Protein AF-A0A6L7NNB5-F1 (afdb_monomer_lite)

Structure (mmCIF, N/CA/C/O backbone):
data_AF-A0A6L7NNB5-F1
#
_entry.id   AF-A0A6L7NNB5-F1
#
loop_
_atom_site.group_PDB
_atom_site.id
_atom_site.type_symbol
_atom_site.label_atom_id
_atom_site.label_alt_id
_atom_site.label_comp_id
_atom_site.label_asym_id
_atom_site.label_entity_id
_atom_site.label_seq_id
_atom_site.pdbx_PDB_ins_code
_atom_site.Cartn_x
_atom_site.Cartn_y
_atom_site.Cartn_z
_atom_site.occupancy
_atom_site.B_iso_or_equiv
_atom_site.auth_seq_id
_atom_site.auth_comp_id
_atom_site.auth_asym_id
_atom_site.auth_atom_id
_atom_site.pdbx_PDB_model_num
ATOM 1 N N . MET A 1 1 ? 0.329 3.139 21.388 1.00 64.12 1 MET A N 1
ATOM 2 C CA . MET A 1 1 ? 1.293 2.971 20.288 1.00 64.12 1 MET A CA 1
ATOM 3 C C . MET A 1 1 ? 2.472 2.149 20.770 1.00 64.12 1 MET A C 1
ATOM 5 O O . MET A 1 1 ? 3.196 2.590 21.662 1.00 64.12 1 MET A O 1
ATOM 9 N N . THR A 1 2 ? 2.659 0.953 20.223 1.00 74.88 2 THR A N 1
ATOM 10 C CA . THR A 1 2 ? 3.872 0.170 20.491 1.00 74.88 2 THR A CA 1
ATOM 11 C C . THR A 1 2 ? 5.030 0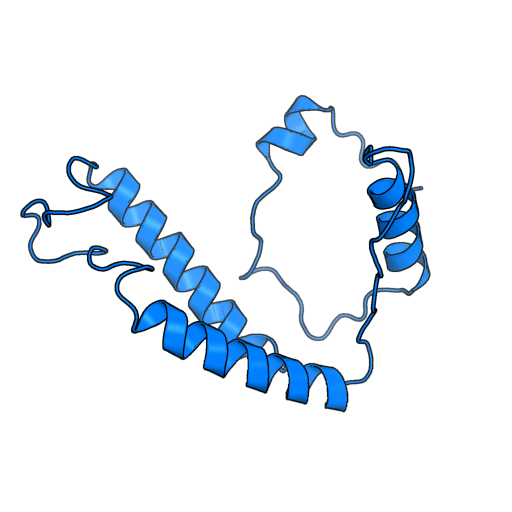.833 19.754 1.00 74.88 2 THR A C 1
ATOM 13 O O . THR A 1 2 ? 5.042 0.873 18.526 1.00 74.88 2 THR A O 1
ATOM 16 N N . ARG A 1 3 ? 6.005 1.388 20.480 1.00 81.25 3 ARG A N 1
ATOM 17 C CA . ARG A 1 3 ? 7.216 1.932 19.853 1.00 81.25 3 ARG A CA 1
ATOM 18 C C . ARG A 1 3 ? 8.097 0.777 19.389 1.00 81.25 3 ARG A C 1
ATOM 20 O O . ARG A 1 3 ? 8.546 -0.017 20.205 1.00 81.25 3 ARG A O 1
ATOM 27 N N . ILE A 1 4 ? 8.359 0.718 18.087 1.00 86.19 4 ILE A N 1
ATOM 28 C CA . ILE A 1 4 ? 9.219 -0.301 17.461 1.00 86.19 4 ILE A CA 1
ATOM 29 C C . ILE A 1 4 ? 10.712 0.076 17.457 1.00 86.19 4 ILE A C 1
ATOM 31 O O . ILE A 1 4 ? 11.517 -0.644 16.884 1.00 86.19 4 ILE A O 1
ATOM 35 N N . GLY A 1 5 ? 11.085 1.190 18.100 1.00 92.19 5 GLY A N 1
ATOM 36 C CA . GLY A 1 5 ? 12.483 1.549 18.369 1.00 92.19 5 GLY A CA 1
ATOM 37 C C . GLY A 1 5 ? 13.317 1.978 17.158 1.00 92.19 5 GLY A C 1
ATOM 38 O O . GLY A 1 5 ? 14.529 2.066 17.292 1.00 92.19 5 GLY A O 1
ATOM 39 N N . LEU A 1 6 ? 12.697 2.249 16.006 1.00 94.31 6 LEU A N 1
ATOM 40 C CA . LEU A 1 6 ? 13.400 2.721 14.810 1.00 94.31 6 LEU A CA 1
ATOM 41 C C . LEU A 1 6 ? 13.695 4.224 14.895 1.00 94.31 6 LEU A C 1
ATOM 43 O O . LEU A 1 6 ? 12.816 5.017 15.249 1.00 94.31 6 LEU A O 1
ATOM 47 N N . SER A 1 7 ? 14.904 4.617 14.508 1.00 95.75 7 SER A N 1
ATOM 48 C CA . SER A 1 7 ? 15.234 6.003 14.171 1.00 95.75 7 SER A CA 1
ATOM 49 C C . SER A 1 7 ? 14.516 6.451 12.890 1.00 95.75 7 SER A C 1
ATOM 51 O O . SER A 1 7 ? 14.033 5.636 12.098 1.00 95.75 7 SER A O 1
ATOM 53 N N . THR A 1 8 ? 14.462 7.765 12.656 1.00 94.62 8 THR A N 1
ATOM 54 C CA . THR A 1 8 ? 13.899 8.331 11.419 1.00 94.62 8 THR A CA 1
ATOM 55 C C . THR A 1 8 ? 14.624 7.806 10.177 1.00 94.62 8 THR A C 1
ATOM 57 O O . THR A 1 8 ? 13.971 7.429 9.204 1.00 94.62 8 THR A O 1
ATOM 60 N N . ASP A 1 9 ? 15.955 7.715 10.225 1.00 97.50 9 ASP A N 1
ATOM 61 C CA . ASP A 1 9 ? 16.758 7.223 9.105 1.00 97.50 9 ASP A CA 1
ATOM 62 C C . ASP A 1 9 ? 16.483 5.745 8.823 1.00 97.50 9 ASP A C 1
ATOM 64 O O . ASP A 1 9 ? 16.304 5.360 7.667 1.00 97.50 9 ASP A O 1
ATOM 68 N N . GLU A 1 10 ? 16.365 4.908 9.855 1.00 96.12 10 GLU A N 1
ATOM 69 C CA . GLU A 1 10 ? 15.994 3.497 9.692 1.00 96.12 10 GLU A CA 1
ATOM 70 C C . GLU A 1 10 ? 14.583 3.349 9.120 1.00 96.12 10 GLU A C 1
ATOM 72 O O . GLU A 1 10 ? 14.376 2.579 8.180 1.00 96.12 10 GLU A O 1
ATOM 77 N N . LEU A 1 11 ? 13.612 4.115 9.624 1.00 93.31 11 LEU A N 1
ATOM 78 C CA . LEU A 1 11 ? 12.237 4.083 9.129 1.00 93.31 11 LEU A CA 1
ATOM 79 C C . LEU A 1 11 ? 12.172 4.444 7.635 1.00 93.31 11 LEU A C 1
ATOM 81 O O . LEU A 1 11 ? 11.605 3.697 6.830 1.00 93.31 11 LEU A O 1
ATOM 85 N N . LEU A 1 12 ? 12.773 5.568 7.242 1.00 94.19 12 LEU A N 1
ATOM 86 C CA . LEU A 1 12 ? 12.717 6.064 5.865 1.00 94.19 12 LEU A CA 1
ATOM 87 C C . LEU A 1 12 ? 13.563 5.214 4.908 1.00 94.19 12 LEU A C 1
ATOM 89 O O . LEU A 1 12 ? 13.138 4.933 3.785 1.00 94.19 12 LEU A O 1
ATOM 93 N N . SER A 1 13 ? 14.730 4.740 5.347 1.00 95.06 13 SER A N 1
ATOM 94 C CA . SER A 1 13 ? 15.618 3.926 4.510 1.00 95.06 13 SER A CA 1
ATOM 95 C C . SER A 1 13 ? 15.126 2.494 4.314 1.00 95.06 13 SER A C 1
ATOM 97 O O . SER A 1 13 ? 15.540 1.862 3.338 1.00 95.06 13 SER A O 1
ATOM 99 N N . THR A 1 14 ? 14.207 1.986 5.145 1.00 93.38 14 THR A N 1
ATOM 100 C CA . THR A 1 14 ? 13.665 0.615 5.044 1.00 93.38 14 THR A CA 1
ATOM 101 C C . THR A 1 14 ? 12.230 0.534 4.523 1.00 93.38 14 THR A C 1
ATOM 103 O O . THR A 1 14 ? 11.818 -0.529 4.051 1.00 93.38 14 THR A O 1
ATOM 106 N N . THR A 1 15 ? 11.479 1.639 4.508 1.00 92.88 15 THR A N 1
ATOM 107 C CA . THR A 1 15 ? 10.123 1.669 3.939 1.00 92.88 15 THR A CA 1
ATOM 108 C C . THR A 1 15 ? 10.171 1.359 2.435 1.00 92.88 15 THR A C 1
ATOM 110 O O . THR A 1 15 ? 10.842 2.032 1.648 1.00 92.88 15 THR A O 1
ATOM 113 N N . ARG A 1 16 ? 9.499 0.281 2.012 1.00 91.12 16 ARG A N 1
ATOM 114 C CA . ARG A 1 16 ? 9.438 -0.201 0.619 1.00 91.12 16 ARG A CA 1
ATOM 115 C C . ARG A 1 16 ? 8.013 -0.614 0.269 1.00 91.12 16 ARG A C 1
ATOM 117 O O . ARG A 1 16 ? 7.222 -0.944 1.145 1.00 91.12 16 ARG A O 1
ATOM 124 N N . ALA A 1 17 ? 7.707 -0.693 -1.025 1.00 93.38 17 ALA A N 1
ATOM 125 C CA . ALA A 1 17 ? 6.489 -1.351 -1.488 1.00 93.38 17 ALA A CA 1
ATOM 126 C C . ALA A 1 17 ? 6.581 -2.870 -1.236 1.00 93.38 17 ALA A C 1
ATOM 128 O O . ALA A 1 17 ? 7.217 -3.602 -1.999 1.00 93.38 17 ALA A O 1
ATOM 129 N N . VAL A 1 18 ? 5.958 -3.349 -0.158 1.00 94.44 18 VAL A N 1
ATOM 130 C CA . VAL A 1 18 ? 5.925 -4.772 0.204 1.00 94.44 18 VAL A CA 1
ATOM 131 C C . VAL A 1 18 ? 4.695 -5.427 -0.415 1.00 94.44 18 VAL A C 1
ATOM 133 O O . VAL A 1 18 ? 3.569 -5.107 -0.061 1.00 94.44 18 VAL A O 1
ATOM 136 N N . ARG A 1 19 ? 4.918 -6.352 -1.354 1.00 96.25 19 ARG A N 1
ATOM 137 C CA . ARG A 1 19 ? 3.838 -7.054 -2.073 1.00 96.25 19 ARG A CA 1
ATOM 138 C C . ARG A 1 19 ? 3.853 -8.564 -1.858 1.00 96.25 19 ARG A C 1
ATOM 140 O O . ARG A 1 19 ? 2.812 -9.164 -1.656 1.00 96.25 19 ARG A O 1
ATOM 147 N N . ARG A 1 20 ? 5.047 -9.170 -1.860 1.00 95.00 20 ARG A N 1
ATOM 148 C CA . ARG A 1 20 ? 5.239 -10.628 -1.725 1.00 95.00 20 ARG A CA 1
ATOM 149 C C . ARG A 1 20 ? 5.180 -11.158 -0.292 1.00 95.00 20 ARG A C 1
ATOM 151 O O . ARG A 1 20 ? 5.037 -12.355 -0.115 1.00 95.00 20 ARG A O 1
ATOM 158 N N . ARG A 1 21 ? 5.341 -10.290 0.711 1.00 94.12 21 ARG A N 1
ATOM 159 C CA . ARG A 1 21 ? 5.263 -10.660 2.138 1.00 94.12 21 ARG A CA 1
ATOM 160 C C . ARG A 1 21 ? 3.926 -10.281 2.777 1.00 94.12 21 ARG A C 1
ATOM 162 O O . ARG A 1 21 ? 3.826 -10.284 3.997 1.00 94.12 21 ARG A O 1
ATOM 169 N N . LEU A 1 22 ? 2.941 -9.886 1.970 1.00 94.38 22 LEU A N 1
ATOM 170 C CA . LEU A 1 22 ? 1.595 -9.662 2.475 1.00 94.38 22 LEU A CA 1
ATOM 171 C C . LEU A 1 22 ? 0.978 -11.016 2.817 1.00 94.38 22 LEU A C 1
ATOM 173 O O . LEU A 1 22 ? 0.995 -11.934 1.999 1.00 94.38 22 LEU A O 1
ATOM 177 N N . ASP A 1 23 ? 0.462 -11.111 4.032 1.00 94.31 23 ASP A N 1
ATOM 178 C CA . ASP A 1 23 ? -0.389 -12.207 4.466 1.00 94.31 23 ASP A CA 1
ATOM 179 C C . ASP A 1 23 ? -1.839 -11.785 4.212 1.00 94.31 23 ASP A C 1
ATOM 181 O O . ASP A 1 23 ? -2.353 -10.902 4.897 1.00 94.31 23 ASP A O 1
ATOM 185 N N . PHE A 1 24 ? -2.450 -12.347 3.168 1.00 91.81 24 PHE A N 1
ATOM 186 C CA . PHE A 1 24 ? -3.798 -11.978 2.726 1.00 91.81 24 PHE A CA 1
ATOM 187 C C . PHE A 1 24 ? -4.900 -12.540 3.633 1.00 91.81 24 PHE A C 1
AT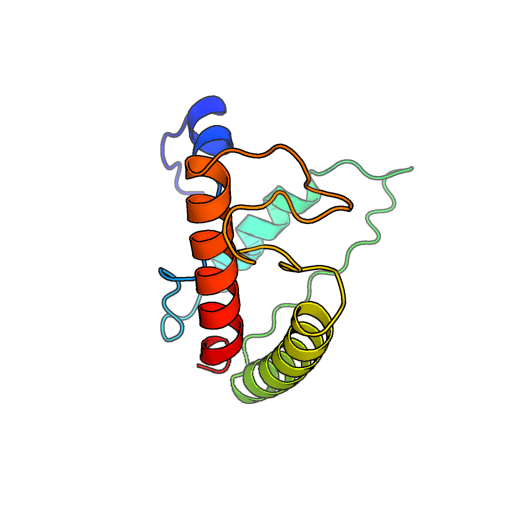OM 189 O O . PHE A 1 24 ? -5.998 -11.994 3.668 1.00 91.81 24 PHE A O 1
ATOM 196 N N . GLU A 1 25 ? -4.593 -13.582 4.407 1.00 89.94 25 GLU A N 1
ATOM 197 C CA . GLU A 1 25 ? -5.560 -14.255 5.281 1.00 89.94 25 GLU A CA 1
ATOM 198 C C . GLU A 1 25 ? -5.588 -13.630 6.682 1.00 89.94 25 GLU A C 1
ATOM 200 O O . GLU A 1 25 ? -6.535 -13.819 7.448 1.00 89.94 25 GLU A O 1
ATOM 205 N N . ARG A 1 26 ? -4.543 -12.877 7.049 1.00 92.19 26 ARG A N 1
ATOM 206 C CA . ARG A 1 26 ? -4.445 -12.237 8.359 1.00 92.19 26 ARG A CA 1
ATOM 207 C C . ARG A 1 26 ? -5.280 -10.951 8.407 1.00 92.19 26 ARG A C 1
ATOM 209 O O . ARG A 1 26 ? -4.895 -9.954 7.791 1.00 92.19 26 ARG A O 1
ATOM 216 N N . PRO A 1 27 ? -6.352 -10.891 9.221 1.00 90.75 27 PRO A N 1
ATOM 217 C CA . PRO A 1 27 ? -7.110 -9.661 9.387 1.00 90.75 27 PRO A CA 1
ATOM 218 C C . PRO A 1 27 ? -6.265 -8.590 10.087 1.00 90.75 27 PRO A C 1
ATOM 220 O O . PRO A 1 27 ? -5.544 -8.862 11.053 1.00 90.75 27 PRO A O 1
ATOM 223 N N . VAL A 1 28 ? -6.392 -7.345 9.627 1.00 93.06 28 VAL A N 1
ATOM 224 C CA . VAL A 1 28 ? -5.804 -6.178 10.293 1.00 93.06 28 VAL A CA 1
ATOM 225 C C . VAL A 1 28 ? -6.820 -5.627 11.299 1.00 93.06 28 VAL A C 1
ATOM 227 O O . VAL A 1 28 ? -7.923 -5.255 10.894 1.00 93.06 28 VAL A O 1
ATOM 230 N N . PRO A 1 29 ? -6.492 -5.549 12.604 1.00 94.44 29 PRO A N 1
ATOM 231 C CA . PRO A 1 29 ? -7.408 -5.000 13.596 1.00 94.44 29 PRO A CA 1
ATOM 232 C C . PRO A 1 29 ? -7.771 -3.543 13.298 1.00 94.44 29 PRO A C 1
ATOM 234 O O . PRO A 1 29 ? -6.913 -2.732 12.947 1.00 94.44 29 PRO A O 1
ATOM 237 N N . HIS A 1 30 ? -9.032 -3.178 13.524 1.00 94.25 30 HIS A N 1
ATOM 238 C CA . HIS A 1 30 ? -9.512 -1.816 13.273 1.00 94.25 30 HIS A CA 1
ATOM 239 C C . HIS A 1 30 ? -8.770 -0.749 14.105 1.00 94.25 30 HIS A C 1
ATOM 241 O O . HIS A 1 30 ? -8.617 0.388 13.666 1.00 94.25 30 HIS A O 1
ATOM 247 N N . SER A 1 31 ? -8.280 -1.100 15.298 1.00 94.88 31 SER A N 1
ATOM 248 C CA . SER A 1 31 ? -7.455 -0.208 16.124 1.00 94.88 31 SER A CA 1
ATOM 249 C C . SER A 1 31 ? -6.140 0.175 15.441 1.00 94.88 31 SER A C 1
ATOM 251 O O . SER A 1 31 ? -5.757 1.339 15.488 1.00 94.88 31 SER A O 1
ATOM 253 N N . VAL A 1 32 ? -5.497 -0.771 14.749 1.00 94.75 32 VAL A N 1
ATOM 254 C CA . VAL A 1 32 ? -4.263 -0.524 13.987 1.00 94.75 32 VAL A CA 1
ATOM 255 C C . VAL A 1 32 ? -4.544 0.407 12.810 1.00 94.75 32 VAL A C 1
ATOM 257 O O . VAL A 1 32 ? -3.808 1.362 12.590 1.00 94.75 32 VAL A O 1
ATOM 260 N N . LEU A 1 33 ? -5.643 0.179 12.082 1.00 94.62 33 LEU A N 1
ATOM 261 C CA . LEU A 1 33 ? -6.054 1.053 10.977 1.00 94.62 33 LEU A CA 1
ATOM 262 C C . LEU A 1 33 ? -6.297 2.495 11.445 1.00 94.62 33 LEU A C 1
ATOM 264 O O . LEU A 1 33 ? -5.890 3.443 10.772 1.00 94.62 33 LEU A O 1
ATOM 268 N N . ARG A 1 34 ? -6.929 2.661 12.614 1.00 95.12 34 ARG A N 1
ATOM 269 C CA . ARG A 1 34 ? -7.152 3.974 13.226 1.00 95.12 34 ARG A CA 1
ATOM 270 C C . ARG A 1 34 ? -5.837 4.654 13.608 1.00 95.12 34 ARG A C 1
ATOM 272 O O . ARG A 1 34 ? -5.652 5.804 13.232 1.00 95.12 34 ARG A O 1
ATOM 279 N N . GLU A 1 35 ? -4.925 3.942 14.267 1.00 94.94 35 GLU A N 1
ATOM 280 C CA . GLU A 1 35 ? -3.595 4.463 14.626 1.00 94.94 35 GLU A CA 1
ATOM 281 C C . GLU A 1 35 ? -2.824 4.936 13.380 1.00 94.94 35 GLU A C 1
ATOM 283 O O . GLU A 1 35 ? -2.228 6.013 13.379 1.00 94.94 35 GLU A O 1
ATOM 288 N N . CYS A 1 36 ? -2.894 4.188 12.272 1.00 94.94 36 CYS A N 1
ATOM 289 C CA . CYS A 1 36 ? -2.294 4.614 11.007 1.00 94.94 36 CYS A CA 1
ATOM 290 C C . CYS A 1 36 ? -2.902 5.918 10.469 1.00 94.94 36 CYS A C 1
ATOM 292 O O . CYS A 1 36 ? -2.165 6.766 9.968 1.00 94.94 36 CYS A O 1
ATOM 294 N N . VAL A 1 37 ? -4.223 6.097 10.562 1.00 96.31 37 VAL A N 1
ATOM 295 C CA . VAL A 1 37 ? -4.880 7.334 10.108 1.00 96.31 37 VAL A CA 1
ATOM 296 C C . VAL A 1 37 ? -4.561 8.508 11.025 1.00 96.31 37 VAL A C 1
ATOM 298 O O . VAL A 1 37 ? -4.277 9.585 10.513 1.00 96.31 37 VAL A O 1
ATOM 301 N N . GLU A 1 38 ? -4.524 8.311 12.343 1.00 95.81 38 GLU A N 1
ATOM 302 C CA . GLU A 1 38 ? -4.129 9.346 13.313 1.00 95.81 38 GLU A CA 1
ATOM 303 C C . GLU A 1 38 ? -2.732 9.916 13.012 1.00 95.81 38 GLU A C 1
ATOM 305 O O . GLU A 1 38 ? -2.508 11.123 13.141 1.00 95.81 38 GLU A O 1
ATOM 310 N N . LEU A 1 39 ? -1.813 9.066 12.541 1.00 94.31 39 LEU A N 1
ATOM 311 C CA . LEU A 1 39 ? -0.504 9.483 12.037 1.00 94.31 39 LEU A CA 1
ATOM 312 C C . LEU A 1 39 ? -0.583 10.146 10.656 1.00 94.31 39 LEU A C 1
ATOM 314 O O . LEU A 1 39 ? 0.059 11.170 10.432 1.00 94.31 39 LEU A O 1
ATOM 318 N N . ALA A 1 40 ? -1.356 9.586 9.724 1.00 95.62 40 ALA A N 1
ATOM 319 C CA . ALA A 1 40 ? -1.447 10.095 8.355 1.00 95.62 40 ALA A CA 1
ATOM 320 C C . ALA A 1 40 ? -2.027 11.518 8.287 1.00 95.62 40 ALA A C 1
ATOM 322 O O . ALA A 1 40 ? -1.557 12.329 7.490 1.00 95.62 40 ALA A O 1
ATOM 323 N N . VAL A 1 41 ? -3.001 11.849 9.144 1.00 96.00 41 VAL A N 1
ATOM 324 C CA . VAL A 1 41 ? -3.624 13.186 9.181 1.00 96.00 41 VAL A CA 1
ATOM 325 C C . VAL A 1 41 ? -2.707 14.280 9.732 1.00 96.00 41 VAL A C 1
ATOM 327 O O . VAL A 1 41 ? -3.058 15.452 9.653 1.00 96.00 41 VAL A O 1
ATOM 330 N N . GLN A 1 42 ? -1.518 13.930 10.238 1.00 96.06 42 GLN A N 1
ATOM 331 C CA . GLN A 1 42 ? -0.484 14.917 10.574 1.00 96.06 42 GLN A CA 1
ATOM 332 C C . GLN A 1 42 ? 0.155 15.542 9.323 1.00 96.06 42 GLN A C 1
ATOM 334 O O . GLN A 1 42 ? 0.882 16.530 9.432 1.00 96.06 42 GLN A O 1
ATOM 339 N N . ALA A 1 43 ? -0.083 14.979 8.132 1.00 96.50 43 ALA A N 1
ATOM 340 C CA . ALA A 1 43 ? 0.397 15.560 6.887 1.00 96.50 43 ALA A CA 1
ATOM 341 C C . ALA A 1 43 ? -0.218 16.961 6.660 1.00 96.50 43 ALA A C 1
ATOM 343 O O . ALA A 1 43 ? -1.429 17.140 6.815 1.00 96.50 43 ALA A O 1
ATOM 344 N N . PRO A 1 44 ? 0.584 17.968 6.266 1.00 97.06 44 PRO A N 1
ATOM 345 C CA . PRO A 1 44 ? 0.074 19.316 6.046 1.00 97.06 44 PRO A CA 1
ATOM 346 C C . PRO A 1 44 ? -0.866 19.365 4.834 1.00 97.06 44 PRO A C 1
ATOM 348 O O . PRO A 1 44 ? -0.652 18.677 3.834 1.00 97.06 44 PRO A O 1
ATOM 351 N N . THR A 1 45 ? -1.878 20.234 4.890 1.00 97.06 45 THR A N 1
ATOM 352 C CA . THR A 1 45 ? -2.762 20.533 3.749 1.00 97.06 45 THR A CA 1
ATOM 353 C C . THR A 1 45 ? -2.887 22.025 3.519 1.00 97.06 45 THR A C 1
ATOM 355 O O . THR A 1 45 ? -2.805 22.822 4.456 1.00 97.06 45 THR A O 1
ATOM 358 N N . ALA A 1 46 ? -3.116 22.405 2.260 1.00 96.56 46 ALA A N 1
ATOM 359 C CA . ALA A 1 46 ? -3.435 23.780 1.906 1.00 96.56 46 ALA A CA 1
ATOM 360 C C . ALA A 1 46 ? -4.637 24.257 2.733 1.00 96.56 46 ALA A C 1
ATOM 362 O O . ALA A 1 46 ? -5.667 23.580 2.789 1.00 96.56 46 ALA A O 1
ATOM 363 N N . SER A 1 47 ? -4.470 25.391 3.415 1.00 97.00 47 SER A N 1
ATOM 364 C CA . SER A 1 47 ? -5.490 26.001 4.280 1.00 97.00 47 SER A CA 1
ATOM 365 C C . SER A 1 47 ? -6.089 25.057 5.332 1.00 97.00 47 SER A C 1
ATOM 367 O O . SER A 1 47 ? -7.216 25.269 5.771 1.00 97.00 47 SER A O 1
ATOM 369 N N . ASN A 1 48 ? -5.361 24.005 5.725 1.00 95.00 48 ASN A N 1
ATOM 370 C CA . ASN A 1 48 ? -5.845 22.963 6.630 1.00 95.00 48 ASN A CA 1
ATOM 371 C C . ASN A 1 48 ? -7.173 22.298 6.189 1.00 95.00 48 ASN A C 1
ATOM 373 O O . ASN A 1 48 ? -7.961 21.864 7.027 1.00 95.00 48 ASN A O 1
ATOM 377 N N . MET A 1 49 ? -7.454 22.229 4.881 1.00 96.88 49 MET A N 1
ATOM 378 C CA . MET A 1 49 ? -8.746 21.736 4.381 1.00 96.88 49 MET A CA 1
ATOM 379 C C . MET A 1 49 ? -8.980 20.239 4.609 1.00 96.88 49 MET A C 1
ATOM 381 O O . MET A 1 49 ? -10.130 19.813 4.580 1.00 96.88 49 MET A O 1
ATOM 385 N N . GLN A 1 50 ? -7.919 19.441 4.788 1.00 95.94 50 GLN A N 1
ATOM 386 C CA . GLN A 1 50 ? -8.012 18.009 5.110 1.00 95.94 50 GLN A CA 1
ATOM 387 C C . GLN A 1 50 ? -8.996 17.226 4.208 1.00 95.94 50 GLN A C 1
ATOM 389 O O . GLN A 1 50 ? -9.787 16.417 4.681 1.00 95.94 50 GLN A O 1
ATOM 394 N N . THR A 1 51 ? -8.950 17.452 2.889 1.00 95.81 51 THR A N 1
ATOM 395 C CA . THR A 1 51 ? -9.936 16.932 1.913 1.00 95.81 51 THR A CA 1
ATOM 396 C C . THR A 1 51 ? -9.855 15.422 1.643 1.00 95.81 51 THR A C 1
ATOM 398 O O . THR A 1 51 ? -10.586 14.882 0.806 1.00 95.81 51 THR A O 1
ATOM 401 N N . TRP A 1 52 ? -8.968 14.717 2.335 1.00 95.38 52 TRP A N 1
ATOM 402 C CA . TRP A 1 52 ? -8.822 13.272 2.253 1.00 95.38 52 TRP A CA 1
ATOM 403 C C . TRP A 1 52 ? -9.980 12.537 2.922 1.00 95.38 52 TRP A C 1
ATOM 405 O O . TRP A 1 52 ? -10.465 12.910 3.985 1.00 95.38 52 TRP A O 1
ATOM 415 N N . HIS A 1 53 ? -10.363 11.424 2.305 1.00 96.00 53 HIS A N 1
ATOM 416 C CA . HIS A 1 53 ? -11.296 10.461 2.866 1.00 96.00 53 HIS A CA 1
ATOM 417 C C . HIS A 1 53 ? -10.595 9.107 2.936 1.00 96.00 53 HIS A C 1
ATOM 419 O O . HIS A 1 53 ? -10.022 8.649 1.946 1.00 96.00 53 HIS A O 1
ATOM 425 N N . PHE A 1 54 ? -10.649 8.461 4.098 1.00 96.19 54 PHE A N 1
ATOM 426 C CA . PHE A 1 54 ? -10.129 7.110 4.287 1.00 96.19 54 PHE A CA 1
ATOM 427 C C . PHE A 1 54 ? -11.293 6.124 4.270 1.00 96.19 54 PHE A C 1
ATOM 429 O O . PHE A 1 54 ? -12.198 6.211 5.097 1.00 96.19 54 PHE A O 1
ATOM 436 N N . VAL A 1 55 ? -11.269 5.181 3.327 1.00 95.88 55 VAL A N 1
ATOM 437 C CA . VAL A 1 55 ? -12.274 4.118 3.221 1.00 95.88 55 VAL A CA 1
ATOM 438 C C . VAL A 1 55 ? -11.597 2.781 3.482 1.00 95.88 55 VAL A C 1
ATOM 440 O O . VAL A 1 55 ? -10.788 2.316 2.681 1.00 95.88 55 VAL A O 1
ATOM 443 N N . PHE A 1 56 ? -11.931 2.155 4.608 1.00 95.19 56 PHE A N 1
ATOM 444 C CA . PHE A 1 56 ? -11.444 0.823 4.945 1.00 95.19 56 PHE A CA 1
ATOM 445 C C . PHE A 1 56 ? -12.374 -0.240 4.364 1.00 95.19 56 PHE A C 1
ATOM 447 O O . PHE A 1 56 ? -13.546 -0.320 4.728 1.00 95.19 56 PHE A O 1
ATOM 454 N N . VAL A 1 57 ? -11.847 -1.066 3.462 1.00 94.19 57 VAL A N 1
ATOM 455 C CA . VAL A 1 57 ? -12.588 -2.168 2.841 1.00 94.19 57 VAL A CA 1
ATOM 456 C C . VAL A 1 57 ? -12.164 -3.472 3.511 1.00 94.19 57 VAL A C 1
ATOM 458 O O . VAL A 1 57 ? -11.083 -3.981 3.236 1.00 94.19 57 VAL A O 1
ATOM 461 N N . THR A 1 58 ? -12.999 -3.987 4.414 1.00 91.94 58 THR A N 1
ATOM 462 C CA . THR A 1 58 ? -12.710 -5.204 5.200 1.00 91.94 58 THR A CA 1
ATOM 463 C C . THR A 1 58 ? -13.620 -6.385 4.855 1.00 91.94 58 THR A C 1
ATOM 465 O O . THR A 1 58 ? -13.281 -7.527 5.146 1.00 91.94 58 THR A O 1
ATOM 468 N N . GLU A 1 59 ? -14.768 -6.138 4.218 1.00 93.69 59 GLU A N 1
ATOM 469 C CA . GLU A 1 59 ? -15.682 -7.195 3.774 1.00 93.69 59 GLU A CA 1
ATOM 470 C C . GLU A 1 59 ? -15.114 -7.943 2.564 1.00 93.69 59 GLU A C 1
ATOM 472 O O . GLU A 1 59 ? -14.826 -7.334 1.529 1.00 93.69 59 GLU A O 1
ATOM 477 N N . ARG A 1 60 ? -15.035 -9.276 2.659 1.00 92.81 60 ARG A N 1
ATOM 478 C CA . ARG A 1 60 ? -14.409 -10.137 1.644 1.00 92.81 60 ARG A CA 1
ATOM 479 C C . ARG A 1 60 ? -14.934 -9.897 0.228 1.00 92.81 60 ARG A C 1
ATOM 481 O O . ARG A 1 60 ? -14.140 -9.675 -0.683 1.00 92.81 60 ARG A O 1
ATOM 488 N N . ALA A 1 61 ? -16.257 -9.846 0.064 1.00 96.25 61 ALA A N 1
ATOM 489 C CA . ALA A 1 61 ? -16.899 -9.623 -1.233 1.00 96.25 61 ALA A CA 1
ATOM 490 C C . ALA A 1 61 ? -16.540 -8.255 -1.849 1.00 96.25 61 ALA A C 1
ATOM 492 O O . ALA A 1 61 ? -16.348 -8.138 -3.060 1.00 96.25 61 ALA A O 1
ATOM 493 N N . LYS A 1 62 ? -16.394 -7.206 -1.024 1.00 96.81 62 LYS A N 1
ATOM 494 C CA . LYS A 1 62 ? -15.962 -5.882 -1.499 1.00 96.81 62 LYS A CA 1
ATOM 495 C C . LYS A 1 62 ? -14.487 -5.891 -1.887 1.00 96.81 62 LYS A C 1
ATOM 497 O O . LYS A 1 62 ? -14.139 -5.302 -2.909 1.00 96.81 62 LYS A O 1
ATOM 502 N N . ILE A 1 63 ? -13.631 -6.570 -1.120 1.00 95.31 63 ILE A N 1
ATOM 503 C CA . ILE A 1 63 ? -12.211 -6.702 -1.471 1.00 95.31 63 ILE A CA 1
ATOM 504 C C . ILE A 1 63 ? -12.062 -7.461 -2.794 1.00 95.31 63 ILE A C 1
ATOM 506 O O . ILE A 1 63 ? -11.306 -7.019 -3.652 1.00 95.31 63 ILE A O 1
ATOM 510 N N . GLU A 1 64 ? -12.816 -8.539 -3.016 1.00 96.44 64 GLU A N 1
ATOM 511 C CA . GLU A 1 64 ? -12.822 -9.272 -4.291 1.00 96.44 64 GLU A CA 1
ATOM 512 C C . GLU A 1 64 ? -13.237 -8.382 -5.472 1.00 96.44 64 GLU A C 1
ATOM 514 O O . GLU A 1 64 ? -12.561 -8.361 -6.506 1.00 96.44 64 GLU A O 1
ATOM 519 N N . ALA A 1 65 ? -14.301 -7.589 -5.311 1.00 97.94 65 ALA A N 1
ATOM 520 C CA . ALA A 1 65 ? -14.746 -6.647 -6.336 1.00 97.94 65 ALA A CA 1
ATOM 521 C C . ALA A 1 65 ? -13.674 -5.584 -6.645 1.00 97.94 65 ALA A C 1
ATOM 523 O O . ALA A 1 65 ? -13.363 -5.325 -7.814 1.00 97.94 65 ALA A O 1
ATOM 524 N N . VAL A 1 66 ? -13.060 -5.006 -5.606 1.00 97.69 66 VAL A N 1
ATOM 525 C CA . VAL A 1 66 ? -11.964 -4.033 -5.738 1.00 97.69 66 VAL A CA 1
ATOM 526 C C . VAL A 1 66 ? -10.730 -4.673 -6.373 1.00 97.69 66 VAL A C 1
ATOM 528 O O . VAL A 1 66 ? -10.141 -4.076 -7.271 1.00 97.69 66 VAL A O 1
ATOM 531 N N . ALA A 1 67 ? -10.365 -5.896 -5.993 1.00 97.19 67 ALA A N 1
ATOM 532 C CA . ALA A 1 67 ? -9.262 -6.638 -6.596 1.00 97.19 67 ALA A CA 1
ATOM 533 C C . ALA A 1 67 ? -9.516 -6.907 -8.088 1.00 97.19 67 ALA A C 1
ATOM 535 O O . ALA A 1 67 ? -8.601 -6.799 -8.905 1.00 97.19 67 ALA A O 1
ATOM 536 N N . GLY A 1 68 ? -10.766 -7.181 -8.471 1.00 97.88 68 GLY A N 1
ATOM 537 C CA . GLY A 1 68 ? -11.177 -7.292 -9.869 1.00 97.88 68 GLY A CA 1
ATOM 538 C C . GLY A 1 68 ? -10.999 -5.988 -10.654 1.00 97.88 68 GLY A C 1
ATOM 539 O O . GLY A 1 68 ? -10.516 -6.022 -11.787 1.00 97.88 68 GLY A O 1
ATOM 540 N N . LEU A 1 69 ? -11.358 -4.837 -10.071 1.00 97.62 69 LEU A N 1
ATOM 541 C CA . LEU A 1 69 ? -11.117 -3.512 -10.667 1.00 97.62 69 LEU A CA 1
ATOM 542 C C . LEU A 1 69 ? -9.618 -3.221 -10.782 1.00 97.62 69 LEU A C 1
ATOM 544 O O . LEU A 1 69 ? -9.141 -2.832 -11.850 1.00 97.62 69 LEU A O 1
ATOM 548 N N . TYR A 1 70 ? -8.880 -3.465 -9.700 1.00 96.75 70 TYR A N 1
ATOM 549 C CA . TYR A 1 70 ? -7.436 -3.282 -9.626 1.00 96.75 70 TYR A CA 1
ATOM 550 C C . TYR A 1 70 ? -6.722 -4.095 -10.703 1.00 96.75 70 TYR A C 1
ATOM 552 O O . TYR A 1 70 ? -5.905 -3.546 -11.437 1.00 96.75 70 TYR A O 1
ATOM 560 N N . ARG A 1 71 ? -7.067 -5.379 -10.856 1.00 95.94 71 ARG A N 1
ATOM 561 C CA . ARG A 1 71 ? -6.475 -6.256 -11.871 1.00 95.94 71 ARG A CA 1
ATOM 562 C C . ARG A 1 71 ? -6.701 -5.725 -13.284 1.00 95.94 71 ARG A C 1
ATOM 564 O O . ARG A 1 71 ? -5.744 -5.667 -14.044 1.00 95.94 71 ARG A O 1
ATOM 571 N N . ARG A 1 72 ? -7.912 -5.263 -13.622 1.00 95.50 72 ARG A N 1
ATOM 572 C CA . ARG A 1 72 ? -8.182 -4.667 -14.946 1.00 95.50 72 ARG A CA 1
ATOM 573 C C . ARG A 1 72 ? -7.375 -3.391 -15.186 1.00 95.50 72 ARG A C 1
ATOM 575 O O . ARG A 1 72 ? -6.812 -3.219 -16.264 1.00 95.50 72 ARG A O 1
ATOM 582 N N . GLY A 1 73 ? -7.290 -2.514 -14.184 1.00 93.81 73 GLY A N 1
ATOM 583 C CA . GLY A 1 73 ? -6.467 -1.304 -14.262 1.00 93.81 73 GLY A CA 1
ATOM 584 C C . GLY A 1 73 ? -4.980 -1.627 -14.414 1.00 93.81 73 GLY A C 1
ATOM 585 O O . GLY A 1 73 ? -4.296 -1.033 -15.244 1.00 93.81 73 GLY A O 1
ATOM 586 N N . PHE A 1 74 ? -4.492 -2.617 -13.666 1.00 92.06 74 PHE A N 1
ATOM 587 C CA . PHE A 1 74 ? -3.118 -3.095 -13.759 1.00 92.06 74 PHE A CA 1
ATOM 588 C C . PHE A 1 74 ? -2.822 -3.727 -15.121 1.00 92.06 74 PHE A C 1
ATOM 590 O O . PHE A 1 74 ? -1.789 -3.423 -15.703 1.00 92.06 74 PHE A O 1
ATOM 597 N N . GLU A 1 75 ? -3.728 -4.541 -15.667 1.00 89.88 75 GLU A N 1
ATOM 598 C CA . GLU A 1 75 ? -3.614 -5.121 -17.011 1.00 89.88 75 GLU A CA 1
ATOM 599 C C . GLU A 1 75 ? -3.526 -4.044 -18.100 1.00 89.88 75 GLU A C 1
ATOM 601 O O . GLU A 1 75 ? -2.697 -4.144 -19.002 1.00 89.88 75 GLU A O 1
ATOM 606 N N . ALA A 1 76 ? -4.334 -2.986 -18.008 1.00 88.38 76 ALA A N 1
ATOM 607 C CA . ALA A 1 76 ? -4.230 -1.848 -18.917 1.00 88.38 76 ALA A CA 1
ATOM 608 C C . ALA A 1 76 ? -2.896 -1.101 -18.738 1.00 88.38 76 ALA A C 1
ATOM 610 O O . ALA A 1 76 ? -2.251 -0.741 -19.720 1.00 88.38 76 ALA A O 1
ATOM 611 N N . TYR A 1 77 ? -2.452 -0.917 -17.494 1.00 83.56 77 TYR A N 1
ATOM 612 C CA . TYR A 1 77 ? -1.203 -0.229 -17.172 1.00 83.56 77 TYR A CA 1
ATOM 613 C C . TYR A 1 77 ? 0.047 -0.998 -17.638 1.00 83.56 77 TYR A C 1
ATOM 615 O O . TYR A 1 77 ? 0.977 -0.373 -18.143 1.00 83.56 77 TYR A O 1
ATOM 623 N N . VAL A 1 78 ? 0.064 -2.337 -17.532 1.00 78.75 78 VAL A N 1
ATOM 624 C CA . VAL A 1 78 ? 1.173 -3.185 -18.029 1.00 78.75 78 VAL A CA 1
ATOM 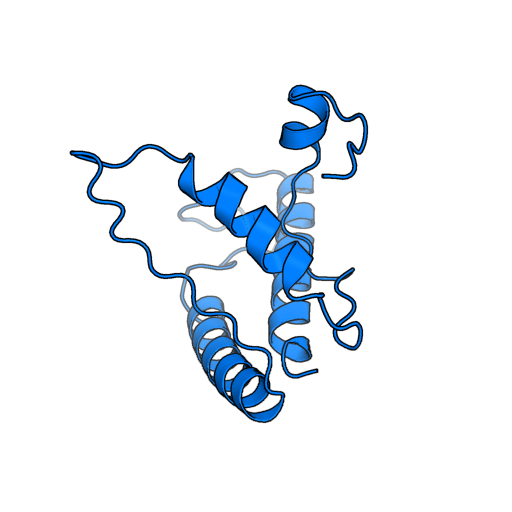625 C C . VAL A 1 78 ? 1.190 -3.305 -19.551 1.00 78.75 78 VAL A C 1
ATOM 627 O O . VAL A 1 78 ? 2.258 -3.506 -20.115 1.00 78.75 78 VAL A O 1
ATOM 630 N N . ARG A 1 79 ? 0.025 -3.221 -20.210 1.00 75.25 79 ARG A N 1
ATOM 631 C CA . ARG A 1 79 ? -0.089 -3.243 -21.680 1.00 75.25 79 ARG A CA 1
ATOM 632 C C . ARG A 1 79 ? 0.172 -1.873 -22.307 1.00 75.25 79 ARG A C 1
ATOM 634 O O . ARG A 1 79 ? 0.460 -1.801 -23.496 1.00 75.25 79 ARG A O 1
ATOM 641 N N . GLY A 1 80 ? 0.026 -0.798 -21.533 1.00 68.12 80 GLY A N 1
ATOM 642 C CA . GLY A 1 80 ? 0.416 0.545 -21.939 1.00 68.12 80 GLY A CA 1
ATOM 643 C C . GLY A 1 80 ? 1.942 0.706 -21.992 1.00 68.12 80 GLY A C 1
ATOM 644 O O . GLY A 1 80 ? 2.661 -0.109 -21.417 1.00 68.12 80 GLY A O 1
ATOM 645 N N . PRO A 1 81 ? 2.447 1.789 -22.608 1.00 61.50 81 PRO A N 1
ATOM 646 C CA . PRO A 1 81 ? 3.882 2.034 -22.830 1.00 61.50 81 PRO A CA 1
ATOM 647 C C . PRO A 1 81 ? 4.684 2.334 -21.542 1.00 61.50 81 PRO A C 1
ATOM 649 O O . PRO A 1 81 ? 5.696 3.034 -21.541 1.00 61.50 81 PRO A O 1
ATOM 652 N N . THR A 1 82 ? 4.163 1.953 -20.374 1.00 60.06 82 THR A N 1
ATOM 653 C CA . THR A 1 82 ? 4.515 2.583 -19.096 1.00 60.06 82 THR A CA 1
ATOM 654 C C . THR A 1 82 ? 4.715 1.633 -17.930 1.00 60.06 82 THR A C 1
ATOM 656 O O . THR A 1 82 ? 4.610 2.069 -16.791 1.00 60.06 82 THR A O 1
ATOM 659 N N . LEU A 1 83 ? 5.120 0.381 -18.140 1.00 53.03 83 LEU A N 1
ATOM 660 C CA . LEU A 1 83 ? 5.642 -0.398 -17.002 1.00 53.03 83 LEU A CA 1
ATOM 661 C C . LEU A 1 83 ? 6.994 -1.035 -17.220 1.00 53.03 83 LEU A C 1
ATOM 663 O O . LEU A 1 83 ? 7.804 -1.103 -16.300 1.00 53.03 83 LEU A O 1
ATOM 667 N N . ALA A 1 84 ? 7.247 -1.444 -18.445 1.00 45.56 84 ALA A N 1
ATOM 668 C CA . ALA A 1 84 ? 8.530 -1.893 -18.909 1.00 45.56 84 ALA A CA 1
ATOM 669 C C . ALA A 1 84 ? 8.384 -2.069 -20.418 1.00 45.56 84 ALA A C 1
ATOM 671 O O . ALA A 1 84 ? 8.220 -3.192 -20.865 1.00 45.56 84 ALA A O 1
ATOM 672 N N . ASP A 1 85 ? 8.553 -1.032 -21.234 1.00 50.44 85 ASP A N 1
ATOM 673 C CA . ASP A 1 85 ? 8.867 -1.254 -22.663 1.00 50.44 85 ASP A CA 1
ATOM 674 C C . ASP A 1 85 ? 10.252 -1.964 -22.831 1.00 50.44 85 ASP A C 1
ATOM 676 O O . ASP A 1 85 ? 10.916 -1.823 -23.847 1.00 50.44 85 ASP A O 1
ATOM 680 N N . ARG A 1 86 ? 10.816 -2.556 -21.757 1.00 50.88 86 ARG A N 1
ATOM 681 C CA . ARG A 1 86 ? 12.230 -2.378 -21.373 1.00 50.88 86 ARG A CA 1
ATOM 682 C C . ARG A 1 86 ? 12.822 -3.312 -20.312 1.00 50.88 86 ARG A C 1
ATOM 684 O O . ARG A 1 86 ? 13.964 -3.091 -19.917 1.00 50.88 86 ARG A O 1
ATOM 691 N N . ALA A 1 87 ? 12.124 -4.321 -19.788 1.00 46.97 87 ALA A N 1
ATOM 692 C CA . ALA A 1 87 ? 12.830 -5.265 -18.905 1.00 46.97 87 ALA A CA 1
ATOM 693 C C . ALA A 1 87 ? 13.945 -6.005 -19.678 1.00 46.97 87 ALA A C 1
ATOM 695 O O . ALA A 1 87 ? 14.940 -6.402 -19.082 1.00 46.97 87 ALA A O 1
ATOM 696 N N . ALA A 1 88 ? 13.786 -6.139 -20.998 1.00 50.06 88 ALA A N 1
ATOM 697 C CA . ALA A 1 88 ? 14.805 -6.476 -21.980 1.00 50.06 88 ALA A CA 1
ATOM 698 C C . ALA A 1 88 ? 14.146 -6.482 -23.370 1.00 50.06 88 ALA A C 1
ATOM 700 O O . ALA A 1 88 ? 13.219 -7.254 -23.577 1.00 50.06 88 ALA A O 1
ATOM 701 N N . GLU A 1 89 ? 14.650 -5.710 -24.325 1.00 44.38 89 GLU A N 1
ATOM 702 C CA . GLU A 1 89 ? 14.802 -6.235 -25.685 1.00 44.38 89 GLU A CA 1
ATOM 703 C C . GLU A 1 89 ? 16.318 -6.220 -25.950 1.00 44.38 89 GLU A C 1
ATOM 705 O O . GLU A 1 89 ? 16.950 -5.176 -26.099 1.00 44.38 89 GLU A O 1
ATOM 710 N N . ASP A 1 90 ? 16.937 -7.396 -25.823 1.00 45.62 90 ASP A N 1
ATOM 711 C CA . ASP A 1 90 ? 18.275 -7.751 -26.324 1.00 45.62 90 ASP A CA 1
ATOM 712 C C . ASP A 1 90 ? 19.509 -6.965 -25.851 1.00 45.62 90 ASP A C 1
ATOM 714 O O . ASP A 1 90 ? 20.551 -6.983 -26.510 1.00 45.62 90 ASP A O 1
ATOM 718 N N . GLY A 1 91 ? 19.456 -6.277 -24.706 1.00 47.34 91 GLY A N 1
ATOM 719 C CA . GLY A 1 91 ? 20.624 -5.543 -24.193 1.00 47.34 91 GLY A CA 1
ATOM 720 C C . GLY A 1 91 ? 21.072 -4.383 -25.092 1.00 47.34 91 GLY A C 1
ATOM 721 O O . GLY A 1 91 ? 22.105 -3.764 -24.837 1.00 47.34 91 GLY A O 1
ATOM 722 N N . ARG A 1 92 ? 20.285 -4.045 -26.117 1.00 47.47 92 ARG A N 1
ATOM 723 C CA . ARG A 1 92 ? 20.388 -2.775 -26.823 1.00 47.47 92 ARG A CA 1
ATOM 724 C C . ARG A 1 92 ? 19.498 -1.813 -26.066 1.00 47.47 92 ARG A C 1
ATOM 726 O O . ARG A 1 92 ? 18.340 -2.116 -25.806 1.00 47.47 92 ARG A O 1
ATOM 733 N N . SER A 1 93 ? 20.064 -0.685 -25.651 1.00 46.41 93 SER A N 1
ATOM 734 C CA . SER A 1 93 ? 19.334 0.380 -24.977 1.00 46.41 93 SER A CA 1
ATOM 735 C C . SER A 1 93 ? 18.076 0.697 -25.771 1.00 46.41 93 SER A C 1
ATOM 737 O O . SER A 1 93 ? 18.145 1.371 -26.797 1.00 46.41 93 SER A O 1
ATOM 739 N N . ALA A 1 94 ? 16.928 0.203 -25.308 1.00 47.12 94 ALA A N 1
ATOM 740 C CA . ALA A 1 94 ? 15.651 0.644 -25.825 1.00 47.12 94 ALA A CA 1
ATOM 741 C C . ALA A 1 94 ? 15.667 2.176 -25.764 1.00 47.12 94 ALA A C 1
ATOM 743 O O . ALA A 1 94 ? 16.115 2.750 -24.765 1.00 47.12 94 ALA A O 1
ATOM 744 N N . GLY A 1 95 ? 15.270 2.839 -26.847 1.00 51.31 95 GLY A N 1
ATOM 745 C CA . GLY A 1 95 ? 15.052 4.283 -26.884 1.00 51.31 95 GLY A CA 1
ATOM 746 C C . GLY A 1 95 ? 13.797 4.659 -26.089 1.00 51.31 95 GLY A C 1
ATOM 747 O O . GLY A 1 95 ? 12.887 3.851 -25.920 1.00 51.31 95 GLY A O 1
ATOM 748 N N . GLY A 1 96 ? 13.766 5.854 -25.485 1.00 57.69 96 GLY A N 1
ATOM 749 C CA . GLY A 1 96 ? 12.647 6.367 -24.662 1.00 57.69 96 GLY A CA 1
ATOM 750 C C . GLY A 1 96 ? 13.024 6.703 -23.206 1.00 57.69 96 GLY A C 1
ATOM 751 O O . GLY A 1 96 ? 14.207 6.813 -22.898 1.00 57.69 96 GLY A O 1
ATOM 752 N N . ARG A 1 97 ? 12.038 6.816 -22.306 1.00 54.69 97 ARG A N 1
ATOM 753 C CA . ARG A 1 97 ? 12.152 7.442 -20.964 1.00 54.69 97 ARG A CA 1
ATOM 754 C C . ARG A 1 97 ? 13.176 6.849 -19.971 1.00 54.69 97 ARG A C 1
ATOM 756 O O . ARG A 1 97 ? 13.434 7.487 -18.960 1.00 54.69 97 ARG A O 1
ATOM 763 N N . PHE A 1 98 ? 13.751 5.674 -20.247 1.00 57.19 98 PHE A N 1
ATOM 764 C CA . PHE A 1 98 ? 14.683 4.958 -19.354 1.00 57.19 98 PHE A CA 1
ATOM 765 C C . PHE A 1 98 ? 15.934 4.424 -20.086 1.00 57.19 98 PHE A C 1
ATOM 767 O O . PHE A 1 98 ? 16.450 3.355 -19.763 1.00 57.19 98 PHE A O 1
ATOM 774 N N . ALA A 1 99 ? 16.389 5.102 -21.142 1.00 62.03 99 ALA A N 1
ATOM 775 C CA . ALA A 1 99 ? 17.632 4.741 -21.826 1.00 62.03 99 ALA A CA 1
ATOM 776 C C . ALA A 1 99 ? 18.852 4.996 -20.913 1.00 62.03 99 ALA A C 1
ATOM 778 O O . ALA A 1 99 ? 18.868 5.977 -20.177 1.00 62.03 99 ALA A O 1
ATOM 779 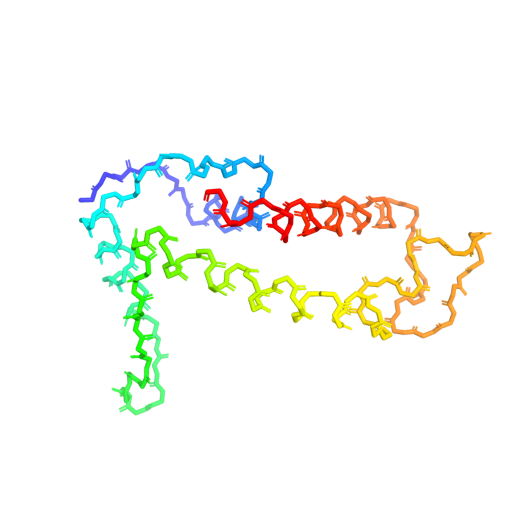N N . GLY A 1 100 ? 19.880 4.139 -20.982 1.00 67.25 100 GLY A N 1
ATOM 780 C CA . GLY A 1 100 ? 21.167 4.353 -20.295 1.00 67.25 100 GLY A CA 1
ATOM 781 C C . GLY A 1 100 ? 21.336 3.699 -18.916 1.00 67.25 100 GLY A C 1
ATOM 782 O O . GLY A 1 100 ? 22.347 3.934 -18.262 1.00 67.25 100 GLY A O 1
ATOM 783 N N . HIS A 1 101 ? 20.392 2.868 -18.467 1.00 76.06 101 HIS A N 1
ATOM 784 C CA . HIS A 1 101 ? 20.530 2.120 -17.214 1.00 76.06 101 HIS A CA 1
ATOM 785 C C . HIS A 1 101 ? 21.359 0.834 -17.365 1.00 76.06 101 HIS A C 1
ATOM 787 O O . HIS A 1 101 ? 21.311 0.163 -18.395 1.00 76.06 101 HIS A O 1
ATOM 793 N N . ASP A 1 102 ? 22.094 0.471 -16.309 1.00 80.88 102 ASP A N 1
ATOM 794 C CA . ASP A 1 102 ? 22.914 -0.742 -16.269 1.00 80.88 102 ASP A CA 1
ATOM 795 C C . ASP A 1 102 ? 22.099 -2.032 -16.020 1.00 80.88 102 ASP A C 1
ATOM 797 O O . ASP A 1 102 ? 20.894 -2.021 -15.744 1.00 80.88 102 ASP A O 1
ATOM 801 N N . ARG A 1 103 ? 22.781 -3.185 -16.077 1.00 80.56 103 ARG A N 1
ATOM 802 C CA . ARG A 1 103 ? 22.165 -4.507 -15.854 1.00 80.56 103 ARG A CA 1
ATOM 803 C C . ARG A 1 103 ? 21.579 -4.680 -14.448 1.00 80.56 103 ARG A C 1
ATOM 805 O O . ARG A 1 103 ? 20.619 -5.434 -14.285 1.00 80.56 103 ARG A O 1
ATOM 812 N N . SER A 1 104 ? 22.147 -4.026 -13.437 1.00 83.62 104 SER A N 1
ATOM 813 C CA . SER A 1 104 ? 21.690 -4.140 -12.049 1.00 83.62 104 SER A CA 1
ATOM 814 C C . SER A 1 104 ? 20.341 -3.445 -11.858 1.00 83.62 104 SER A C 1
ATOM 816 O O . SER A 1 104 ? 19.429 -4.022 -11.254 1.00 83.62 104 SER A O 1
ATOM 818 N N . TRP A 1 105 ? 20.176 -2.271 -12.472 1.00 85.62 105 TRP A N 1
ATOM 819 C CA . TRP A 1 105 ? 18.917 -1.541 -12.505 1.00 85.62 105 TRP A CA 1
ATOM 820 C C . TRP A 1 105 ? 17.846 -2.339 -13.245 1.00 85.62 105 TRP A C 1
ATOM 822 O O . TRP A 1 105 ? 16.752 -2.519 -12.713 1.00 85.62 105 TRP A O 1
ATOM 832 N N . VAL A 1 106 ? 18.170 -2.901 -14.416 1.00 77.38 106 VAL A N 1
ATOM 833 C CA . VAL A 1 106 ? 17.234 -3.740 -15.187 1.00 77.38 106 VAL A CA 1
ATOM 834 C C . VAL A 1 106 ? 16.758 -4.937 -14.356 1.00 77.38 106 VAL A C 1
ATOM 836 O O . VAL A 1 106 ? 15.555 -5.191 -14.247 1.00 77.38 106 VAL A O 1
ATOM 839 N N . ALA A 1 107 ? 17.680 -5.637 -13.690 1.00 82.81 107 ALA A N 1
ATOM 840 C CA . ALA A 1 107 ? 17.338 -6.755 -12.814 1.00 82.81 107 ALA A CA 1
ATOM 841 C C . ALA A 1 107 ? 16.463 -6.320 -11.624 1.00 82.81 107 ALA A C 1
ATOM 843 O O . ALA A 1 107 ? 15.553 -7.050 -11.222 1.00 82.81 107 ALA A O 1
ATOM 844 N N . GLN A 1 108 ? 16.713 -5.139 -11.052 1.00 85.94 108 GLN A N 1
ATOM 845 C CA . GLN A 1 108 ? 15.876 -4.575 -9.996 1.00 85.94 108 GLN A CA 1
ATOM 846 C C . GLN A 1 108 ? 14.473 -4.232 -10.500 1.00 85.94 108 GLN A C 1
ATOM 848 O O . GLN A 1 108 ? 13.503 -4.610 -9.841 1.00 85.94 108 GLN A O 1
ATOM 853 N N . GLN A 1 109 ? 14.346 -3.571 -11.651 1.00 84.00 109 GLN A N 1
ATOM 854 C CA . GLN A 1 109 ? 13.043 -3.235 -12.228 1.00 84.00 109 GLN A CA 1
ATOM 855 C C . GLN A 1 109 ? 12.22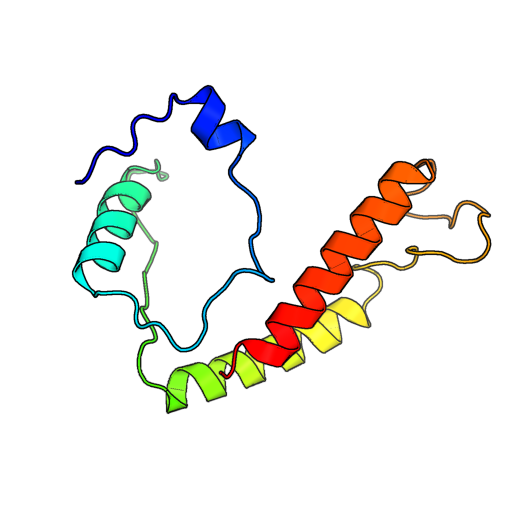1 -4.485 -12.517 1.00 84.00 109 GLN A C 1
ATOM 857 O O . GLN A 1 109 ? 11.044 -4.529 -12.164 1.00 84.00 109 GLN A O 1
ATOM 862 N N . ARG A 1 110 ? 12.850 -5.546 -13.037 1.00 83.06 110 ARG A N 1
ATOM 863 C CA . ARG A 1 110 ? 12.183 -6.839 -13.218 1.00 83.06 110 ARG A CA 1
ATOM 864 C C . ARG A 1 110 ? 11.596 -7.366 -11.905 1.00 83.06 110 ARG A C 1
ATOM 866 O O . ARG A 1 110 ? 10.415 -7.686 -11.860 1.00 83.06 110 ARG A O 1
ATOM 873 N N . ARG A 1 111 ? 12.357 -7.346 -10.801 1.00 88.81 111 ARG A N 1
ATOM 874 C CA . ARG A 1 111 ? 11.839 -7.752 -9.475 1.00 88.81 111 ARG A CA 1
ATOM 875 C C . ARG A 1 111 ? 10.682 -6.872 -8.994 1.00 88.81 111 ARG A C 1
ATOM 877 O O . ARG A 1 111 ? 9.753 -7.374 -8.357 1.00 88.81 111 ARG A O 1
ATOM 884 N N . VAL A 1 112 ? 10.729 -5.567 -9.272 1.00 88.75 112 VAL A N 1
ATOM 885 C CA . VAL A 1 112 ? 9.644 -4.635 -8.928 1.00 88.75 112 VAL A CA 1
ATOM 886 C C . VAL A 1 112 ? 8.375 -4.996 -9.696 1.00 88.75 112 VAL A C 1
ATOM 888 O O . VAL A 1 112 ? 7.332 -5.166 -9.059 1.00 88.75 112 VAL A O 1
ATOM 891 N N . VAL A 1 113 ? 8.466 -5.185 -11.015 1.00 86.38 113 VAL A N 1
ATOM 892 C CA . VAL A 1 113 ? 7.340 -5.596 -11.868 1.00 86.38 113 VAL A CA 1
ATOM 893 C C . VAL A 1 113 ? 6.797 -6.954 -11.424 1.00 86.38 113 VAL A C 1
ATOM 895 O O . VAL A 1 113 ? 5.606 -7.063 -11.142 1.00 86.38 113 VAL A O 1
ATOM 898 N N . ASP A 1 114 ? 7.660 -7.951 -11.220 1.00 90.06 114 ASP A N 1
ATOM 899 C CA . ASP A 1 114 ? 7.265 -9.289 -10.762 1.00 90.06 114 ASP A CA 1
ATOM 900 C C . ASP A 1 114 ? 6.537 -9.249 -9.409 1.00 90.06 114 ASP A C 1
ATOM 902 O O . ASP A 1 114 ? 5.653 -10.062 -9.135 1.00 90.06 114 ASP A O 1
ATOM 906 N N . SER A 1 115 ? 6.912 -8.324 -8.519 1.00 94.38 115 SER A N 1
ATOM 907 C CA . SER A 1 115 ? 6.207 -8.127 -7.249 1.00 94.38 115 SER A CA 1
ATOM 908 C C . SER A 1 115 ? 4.837 -7.463 -7.431 1.00 94.38 115 SER A C 1
ATOM 910 O O . SER A 1 115 ? 3.916 -7.761 -6.672 1.00 94.38 115 SER A O 1
ATOM 912 N N . ALA A 1 116 ? 4.689 -6.567 -8.412 1.00 9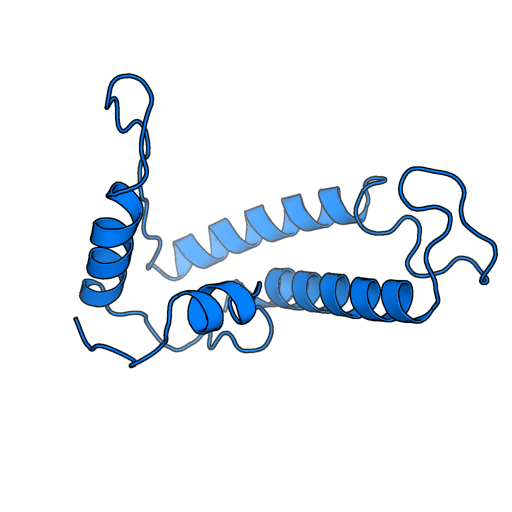3.62 116 ALA A N 1
ATOM 913 C CA . ALA A 1 116 ? 3.421 -5.913 -8.731 1.00 93.62 116 ALA A CA 1
ATOM 914 C C . ALA A 1 116 ? 2.435 -6.897 -9.373 1.00 93.62 116 ALA A C 1
ATOM 916 O O . ALA A 1 116 ? 1.281 -6.957 -8.952 1.00 93.62 116 ALA A O 1
ATOM 917 N N . VAL A 1 117 ? 2.922 -7.740 -10.292 1.00 93.44 117 VAL A N 1
ATOM 918 C CA . VAL A 1 117 ? 2.156 -8.855 -10.870 1.00 93.44 117 VAL A CA 1
ATOM 919 C C . VAL A 1 117 ? 1.650 -9.788 -9.770 1.00 93.44 117 VAL A C 1
ATOM 921 O O . VAL A 1 117 ? 0.466 -10.119 -9.751 1.00 93.44 117 VAL A O 1
ATOM 924 N N . TYR A 1 118 ? 2.510 -10.148 -8.809 1.00 95.81 118 TYR A N 1
ATOM 925 C CA . TYR A 1 118 ? 2.109 -10.979 -7.671 1.00 95.81 118 TYR A CA 1
ATOM 926 C C . TYR A 1 118 ? 0.931 -10.371 -6.894 1.00 95.81 118 TYR A C 1
ATOM 928 O O . TYR A 1 118 ? -0.041 -11.073 -6.623 1.00 95.81 118 TYR A O 1
ATOM 936 N N . LEU A 1 119 ? 0.975 -9.072 -6.572 1.00 96.81 119 LEU A N 1
ATOM 937 C CA . LEU A 1 119 ? -0.138 -8.408 -5.888 1.00 96.81 119 LEU A CA 1
ATOM 938 C C . LEU A 1 119 ? -1.417 -8.433 -6.733 1.00 96.81 119 LEU A C 1
ATOM 940 O O . LEU A 1 119 ? -2.461 -8.826 -6.225 1.00 96.81 119 LEU A O 1
ATOM 944 N N . ALA A 1 120 ? -1.342 -8.074 -8.017 1.00 95.75 120 ALA A N 1
ATOM 945 C CA . ALA A 1 120 ? -2.510 -8.044 -8.902 1.00 95.75 120 ALA A CA 1
ATOM 946 C C . ALA A 1 120 ? -3.209 -9.410 -9.020 1.00 95.75 120 ALA A C 1
ATOM 948 O O . ALA A 1 120 ? -4.432 -9.480 -9.139 1.00 95.75 120 ALA A O 1
ATOM 949 N N . GLN A 1 121 ? -2.438 -10.497 -8.954 1.00 95.06 121 GLN A N 1
ATOM 950 C CA . GLN A 1 121 ? -2.964 -11.859 -8.977 1.00 95.06 121 GLN A CA 1
ATOM 951 C C . GLN A 1 121 ? -3.550 -12.295 -7.629 1.00 95.06 121 GLN A C 1
ATOM 953 O O . GLN A 1 121 ? -4.503 -13.066 -7.624 1.00 95.06 121 GLN A O 1
ATOM 958 N N . ASN A 1 122 ? -3.026 -11.806 -6.499 1.00 96.62 122 ASN A N 1
ATOM 959 C CA . ASN A 1 122 ? -3.352 -12.329 -5.165 1.00 96.62 122 ASN A CA 1
ATOM 960 C C . ASN A 1 122 ? -4.212 -11.398 -4.294 1.00 96.62 122 ASN A C 1
ATOM 962 O O . ASN A 1 122 ? -4.733 -11.865 -3.296 1.00 96.62 122 ASN A O 1
ATOM 966 N N . MET A 1 123 ? -4.430 -10.131 -4.664 1.00 94.81 123 MET A N 1
ATOM 967 C CA . MET A 1 123 ? -5.176 -9.150 -3.847 1.00 94.81 123 MET A CA 1
ATOM 968 C C . MET A 1 123 ? -6.618 -9.571 -3.501 1.00 94.81 123 MET A C 1
ATOM 970 O O . MET A 1 123 ? -7.206 -9.045 -2.564 1.00 94.81 123 MET A O 1
ATOM 974 N N . HIS A 1 124 ? -7.200 -10.492 -4.271 1.00 93.38 124 HIS A N 1
ATOM 975 C CA . HIS A 1 124 ? -8.543 -11.017 -4.022 1.00 93.38 124 HIS A CA 1
ATOM 976 C C . HIS A 1 124 ? -8.601 -12.012 -2.858 1.00 93.38 124 HIS A C 1
ATOM 978 O O . HIS A 1 124 ? -9.701 -12.269 -2.375 1.00 93.38 124 HIS A O 1
ATOM 984 N N . ARG A 1 125 ? -7.451 -12.563 -2.457 1.00 89.62 125 ARG A N 1
ATOM 985 C CA . ARG A 1 125 ? -7.318 -13.501 -1.345 1.00 89.62 125 ARG A CA 1
ATOM 986 C C . ARG A 1 125 ? -7.553 -12.795 -0.021 1.00 89.62 125 ARG A C 1
ATOM 988 O O . ARG A 1 125 ? -7.413 -11.547 0.046 1.00 89.62 125 ARG A O 1
#

Radius of gyration: 18.73 Å; chains: 1; bounding box: 40×40×47 Å

Foldseek 3Di:
DPDPPDDPCRVVVPDDPDQPPDDLPDDDDPVVVVVVVVVVLVDDDDVSPSPDDDDDDRDLVVQLVVLVVVLVVVVVCVVDPHLPPPLDDPPDQDDDDDGPDDPVVSVVSVVVVVSVVSNSVPSSD

pLDDT: mean 85.59, std 15.89, range [44.38, 97.94]

Sequence (125 aa):
MTRIGLSTDELLSTTRAVRRRLDFERPVPHSVLRECVELAVQAPTASNMQTWHFVFVTERAKIEAVAGLYRRGFEAYVRGPTLADRAAEDGRSAGGRFAGHDRSWVAQQRRVVDSAVYLAQNMHR

Secondary structure (DSSP, 8-state):
-------HHHHHHH-----TT--SSSPPPHHHHHHHHHHHTTS--GGG----------SHHHHHHHHHHHHHHHHHHHHTTTS-TTS-STTS--SSTTTT--HHHHHHHHHHHHHHHHHHHHTT-